Protein AF-A0A2E9MDQ7-F1 (afdb_monomer)

Nearest PDB structures (foldseek):
  5fn4-assembly1_B  TM=2.969E-01  e=6.329E+00  Homo sapiens
  4gou-assembly1_A  TM=1.735E-01  e=4.145E+00  Entamoeba histolytica

pLDDT: mean 78.32, std 19.94, range [36.44, 96.31]

Secondary structure (DSSP, 8-state):
--HHHHHHHHHHHHHS---------SSHHHHHHHTT--HHHHHHHHHHHHHH-SS-SHHHHHHHHHHHHTT--HHHHHHHHHHHHHTT--HHHHHHHHHHHHHHHHHHHHHHHHTTTTS--TT--HHHHHHHHHHHHHHHHHTSTT-----------

Foldseek 3Di:
DDPVVVVVVVVVVVVVDDDDPDPQDPDLLSVLVSLPDDSVLSVVLLVLCVVLAVDDCVLVSVLLNVLSVLVQDSVVLSVLSVVCSVVSPYPVPSSVVSNVVSVLLSVLLVVLVVCVVVDPCPPPDSNNSSVVSSVVVVVVVVPPPPPDDDPPPPDDD

Solvent-accessible surface area (backbone atoms only — not comparable to full-atom values): 9330 Å² total; per-residue (Å²): 136,62,70,66,57,57,53,49,55,55,48,58,63,63,70,61,78,80,74,83,81,67,77,70,44,100,44,78,49,42,45,41,35,78,66,69,37,56,59,73,59,38,46,54,48,52,54,52,43,58,77,75,35,98,62,75,62,62,67,56,48,51,44,52,49,58,19,38,80,53,53,17,59,46,69,62,53,52,52,52,52,47,52,37,56,78,65,67,50,55,64,91,59,40,54,62,49,50,42,56,47,28,54,48,39,10,56,20,28,54,52,44,58,76,40,63,83,78,54,92,52,87,92,59,57,67,69,59,52,21,52,50,48,35,52,54,54,51,51,54,63,71,66,41,95,77,75,82,73,80,82,79,79,81,77,87,129

Sequence (157 aa):
MNEILRRRVLATVAAAGLMAIPALGDGPVDVLVDLGVDEGRAEQLLERWQDHHETSEDELVDILATAIENQAPPGLLIDKAAEGLAKSIPSSRLLPALRKWGEQIAVAAKLAEELEGEFDTEGMPMQSVVLRLHLLRRSRVDDAPGSSSPSRHRMRR

Mean predicted aligned error: 12.65 Å

Radius of gyration: 19.46 Å; Cα contacts (8 Å, |Δi|>4): 116; chains: 1; bounding box: 45×38×63 Å

Structure (mmCIF, N/CA/C/O backbone):
data_AF-A0A2E9MDQ7-F1
#
_entry.id   AF-A0A2E9MDQ7-F1
#
loop_
_atom_site.group_PDB
_atom_site.id
_atom_site.type_symbol
_atom_site.label_atom_id
_atom_site.label_alt_id
_atom_site.label_comp_id
_atom_site.label_asym_id
_atom_site.label_entity_id
_atom_site.label_seq_id
_atom_site.pdbx_PDB_ins_code
_atom_site.Cartn_x
_atom_site.Cartn_y
_atom_site.Cartn_z
_atom_site.occupancy
_atom_site.B_iso_or_equiv
_atom_site.auth_seq_id
_atom_site.auth_comp_id
_atom_site.auth_asym_id
_atom_site.auth_atom_id
_atom_site.pdbx_PDB_model_num
ATOM 1 N N . MET A 1 1 ? 18.213 24.046 7.141 1.00 47.28 1 MET A N 1
ATOM 2 C CA . MET A 1 1 ? 16.996 23.443 7.728 1.00 47.28 1 MET A CA 1
ATOM 3 C C . MET A 1 1 ? 17.466 22.372 8.698 1.00 47.28 1 MET A C 1
ATOM 5 O O . MET A 1 1 ? 18.113 21.428 8.273 1.00 47.28 1 MET A O 1
ATOM 9 N N . ASN A 1 2 ? 17.347 22.665 9.994 1.00 47.19 2 ASN A N 1
ATOM 10 C CA . ASN A 1 2 ? 18.279 22.231 11.040 1.00 47.19 2 ASN A CA 1
ATOM 11 C C . ASN A 1 2 ? 18.137 20.762 11.467 1.00 47.19 2 ASN A C 1
ATOM 13 O O . ASN A 1 2 ? 17.050 20.298 11.795 1.00 47.19 2 ASN A O 1
ATOM 17 N N . GLU A 1 3 ? 19.286 20.100 11.604 1.00 46.66 3 GLU A N 1
ATOM 18 C CA . GLU A 1 3 ? 19.532 18.764 12.178 1.00 46.66 3 GLU A CA 1
ATOM 19 C C . GLU A 1 3 ? 18.896 18.555 13.572 1.00 46.66 3 GLU A C 1
ATOM 21 O O . GLU A 1 3 ? 18.566 17.441 13.976 1.00 46.66 3 GLU A O 1
ATOM 26 N N . ILE A 1 4 ? 18.618 19.660 14.269 1.00 52.69 4 ILE A N 1
ATOM 27 C CA . ILE A 1 4 ? 17.903 19.714 15.549 1.00 52.69 4 ILE A CA 1
ATOM 28 C C . ILE A 1 4 ? 16.440 19.253 15.413 1.00 52.69 4 ILE A C 1
ATOM 30 O O . ILE A 1 4 ? 15.932 18.595 16.321 1.00 52.69 4 ILE A O 1
ATOM 34 N N . LEU A 1 5 ? 15.763 19.538 14.290 1.00 51.25 5 LEU A N 1
ATOM 35 C CA . LEU A 1 5 ? 14.407 19.025 14.049 1.00 51.25 5 LEU A CA 1
ATOM 36 C C . LEU A 1 5 ? 14.419 17.518 13.761 1.00 51.25 5 LEU A C 1
ATOM 38 O O . LEU A 1 5 ? 13.569 16.811 14.291 1.00 51.25 5 LEU A O 1
ATOM 42 N N . ARG A 1 6 ? 15.414 17.008 13.017 1.00 53.88 6 ARG A N 1
ATOM 43 C CA . ARG A 1 6 ? 15.575 15.559 12.783 1.00 53.88 6 ARG A CA 1
ATOM 44 C C . ARG A 1 6 ? 15.815 14.796 14.085 1.00 53.88 6 ARG A C 1
ATOM 46 O O . ARG A 1 6 ? 15.150 13.796 14.332 1.00 53.88 6 ARG A O 1
ATOM 53 N N . ARG A 1 7 ? 16.700 15.298 14.955 1.00 50.78 7 ARG A N 1
ATOM 54 C CA . ARG A 1 7 ? 16.947 14.681 16.271 1.00 50.78 7 ARG A CA 1
ATOM 55 C C . ARG A 1 7 ? 15.732 14.728 17.192 1.00 50.78 7 ARG A C 1
ATOM 57 O O . ARG A 1 7 ? 15.541 13.797 17.962 1.00 50.78 7 ARG A O 1
ATOM 64 N N . ARG A 1 8 ? 14.907 15.777 17.117 1.00 48.09 8 ARG A N 1
ATOM 65 C CA . ARG A 1 8 ? 13.678 15.858 17.918 1.00 48.09 8 ARG A CA 1
ATOM 66 C C . ARG A 1 8 ? 12.613 14.875 17.447 1.00 48.09 8 ARG A C 1
ATOM 68 O O . ARG A 1 8 ? 12.052 14.202 18.296 1.00 48.09 8 ARG A O 1
ATOM 75 N N . VAL A 1 9 ? 12.403 14.728 16.137 1.00 51.50 9 VAL A N 1
ATOM 76 C CA . VAL A 1 9 ? 11.466 13.724 15.601 1.00 51.50 9 VAL A CA 1
ATOM 77 C C . VAL A 1 9 ? 11.919 12.306 15.970 1.00 51.50 9 VAL A C 1
ATOM 79 O O . VAL A 1 9 ? 11.122 11.537 16.495 1.00 51.50 9 VAL A O 1
ATOM 82 N N . LEU A 1 10 ? 13.212 11.996 15.825 1.00 49.34 10 LEU A N 1
ATOM 83 C CA . LEU A 1 10 ? 13.767 10.693 16.222 1.00 49.34 10 LEU A CA 1
ATOM 84 C C . LEU A 1 10 ? 13.667 10.430 17.735 1.00 49.34 10 LEU A C 1
ATOM 86 O O . LEU A 1 10 ? 13.376 9.312 18.150 1.00 49.34 10 LEU A O 1
ATOM 90 N N . ALA A 1 11 ? 13.861 11.450 18.575 1.00 46.59 11 ALA A N 1
ATOM 91 C CA . ALA A 1 11 ? 13.753 11.297 20.025 1.00 46.59 11 ALA A CA 1
ATOM 92 C C . ALA A 1 11 ? 12.301 11.134 20.505 1.00 46.59 11 ALA A C 1
ATOM 94 O O . ALA A 1 11 ? 12.062 10.419 21.476 1.00 46.59 11 ALA A O 1
ATOM 95 N N . THR A 1 12 ? 11.326 11.762 19.839 1.00 46.62 12 THR A N 1
ATOM 96 C CA . THR A 1 12 ? 9.904 11.588 20.178 1.00 46.62 12 THR A CA 1
ATOM 97 C C . THR A 1 12 ? 9.406 10.188 19.812 1.00 46.62 12 THR A C 1
ATOM 99 O O . THR A 1 12 ? 8.621 9.625 20.568 1.00 46.62 12 THR A O 1
ATOM 102 N N . VAL A 1 13 ? 9.928 9.589 18.735 1.00 50.88 13 VAL A N 1
ATOM 103 C CA . VAL A 1 13 ? 9.655 8.184 18.377 1.00 50.88 13 VAL A CA 1
ATOM 104 C C . VAL A 1 13 ? 10.303 7.217 19.380 1.00 50.88 13 VAL A C 1
ATOM 106 O O . VAL A 1 13 ? 9.669 6.258 19.805 1.00 50.88 13 VAL A O 1
ATOM 109 N N . ALA A 1 14 ? 11.521 7.503 19.853 1.00 48.75 14 ALA A N 1
ATOM 110 C CA . ALA A 1 14 ? 12.214 6.651 20.825 1.00 48.75 14 ALA A CA 1
ATOM 111 C C . ALA A 1 14 ? 11.635 6.714 22.257 1.00 48.75 14 ALA A C 1
ATOM 113 O O . ALA A 1 14 ? 11.768 5.758 23.018 1.00 48.75 14 ALA A O 1
ATOM 114 N N . ALA A 1 15 ? 11.005 7.828 22.648 1.00 43.34 15 ALA A N 1
ATOM 115 C CA . ALA A 1 15 ? 10.453 8.007 23.995 1.00 43.34 15 ALA A CA 1
ATOM 116 C C . ALA A 1 15 ? 9.063 7.367 24.194 1.00 43.34 15 ALA A C 1
ATOM 118 O O . ALA A 1 15 ? 8.634 7.200 25.334 1.00 43.34 15 ALA A O 1
ATOM 119 N N . ALA A 1 16 ? 8.378 6.969 23.117 1.00 51.50 16 ALA A N 1
ATOM 120 C CA . ALA A 1 16 ? 7.075 6.296 23.152 1.00 51.50 16 ALA A CA 1
ATOM 121 C C . ALA A 1 16 ? 7.193 4.762 23.306 1.00 51.50 16 ALA A C 1
ATOM 123 O O . ALA A 1 16 ? 6.432 4.019 22.699 1.00 51.50 16 ALA A O 1
ATOM 124 N N . GLY A 1 17 ? 8.175 4.297 24.089 1.00 41.38 17 GLY A N 1
ATOM 125 C CA . GLY A 1 17 ? 8.643 2.909 24.169 1.00 41.38 17 GLY A CA 1
ATOM 126 C C . GLY A 1 17 ? 7.592 1.804 23.999 1.00 41.38 17 GLY A C 1
ATOM 127 O O . GLY A 1 17 ? 6.875 1.496 24.945 1.00 41.38 17 GLY A O 1
ATOM 128 N N . LEU A 1 18 ? 7.593 1.191 22.808 1.00 40.12 18 LEU A N 1
ATOM 129 C CA . LEU A 1 18 ? 7.113 -0.147 22.405 1.00 40.12 18 LEU A CA 1
ATOM 130 C C . LEU A 1 18 ? 7.185 -0.143 20.860 1.00 40.12 18 LEU A C 1
ATOM 132 O O . LEU A 1 18 ? 6.380 0.523 20.234 1.00 40.12 18 LEU A O 1
ATOM 136 N N . MET A 1 19 ? 8.115 -0.745 20.126 1.00 36.44 19 MET A N 1
ATOM 137 C CA . MET A 1 19 ? 9.061 -1.830 20.342 1.00 36.44 19 MET A CA 1
ATOM 138 C C . MET A 1 19 ? 10.409 -1.471 19.691 1.00 36.44 19 MET A C 1
ATOM 140 O O . MET A 1 19 ? 10.526 -0.476 18.981 1.00 36.44 19 MET A O 1
ATOM 144 N N . ALA A 1 20 ? 11.433 -2.283 19.954 1.00 38.38 20 ALA A N 1
ATOM 145 C CA . ALA A 1 20 ? 12.708 -2.257 19.247 1.00 38.38 20 ALA A CA 1
ATOM 146 C C . ALA A 1 20 ? 12.500 -2.085 17.734 1.00 38.38 20 ALA A C 1
ATOM 148 O O . ALA A 1 20 ? 11.741 -2.848 17.152 1.00 38.38 20 ALA A O 1
ATOM 149 N N . ILE A 1 21 ? 13.179 -1.112 17.119 1.00 43.03 21 ILE A N 1
ATOM 150 C CA . ILE A 1 21 ? 13.360 -1.078 15.665 1.00 43.03 21 ILE A CA 1
ATOM 151 C C . ILE A 1 21 ? 14.195 -2.328 15.357 1.00 43.03 21 ILE A C 1
ATOM 153 O O . ILE A 1 21 ? 15.369 -2.348 15.753 1.00 43.03 21 ILE A O 1
ATOM 157 N N . PRO A 1 22 ? 13.630 -3.398 14.764 1.00 41.75 22 PRO A N 1
ATOM 158 C CA . PRO A 1 22 ? 14.455 -4.478 14.257 1.00 41.75 22 PRO A CA 1
ATOM 159 C C . PRO A 1 22 ? 15.344 -3.847 13.189 1.00 41.75 22 PRO A C 1
ATOM 161 O O . PRO A 1 22 ? 14.941 -2.889 12.528 1.00 41.75 22 PRO A O 1
ATOM 164 N N . ALA A 1 23 ? 16.580 -4.319 13.056 1.00 46.09 23 ALA A N 1
ATOM 165 C CA . ALA A 1 23 ? 17.336 -4.018 11.854 1.00 46.09 23 ALA A CA 1
ATOM 166 C C . ALA A 1 23 ? 16.429 -4.391 10.675 1.00 46.09 23 ALA A C 1
ATOM 168 O O . ALA A 1 23 ? 16.110 -5.569 10.549 1.00 46.09 23 ALA A O 1
ATOM 169 N N . LEU A 1 24 ? 15.950 -3.389 9.924 1.00 50.25 24 LEU A N 1
ATOM 170 C CA . LEU A 1 24 ? 15.219 -3.591 8.675 1.00 50.25 24 LEU A CA 1
ATOM 171 C C . LEU A 1 24 ? 16.007 -4.652 7.911 1.00 50.25 24 LEU A C 1
ATOM 173 O O . LEU A 1 24 ? 17.215 -4.455 7.728 1.00 50.25 24 LEU A O 1
ATOM 177 N N . GLY A 1 25 ? 15.386 -5.797 7.619 1.00 48.09 25 GLY A N 1
ATOM 178 C CA . GLY A 1 25 ? 16.116 -6.929 7.055 1.00 48.09 25 GLY A CA 1
ATOM 179 C C . GLY A 1 25 ? 16.875 -6.560 5.778 1.00 48.09 25 GLY A C 1
ATOM 180 O O . GLY A 1 25 ? 16.606 -5.544 5.135 1.00 48.09 25 GLY A O 1
ATOM 181 N N . ASP A 1 26 ? 17.875 -7.373 5.442 1.00 69.25 26 ASP A N 1
ATOM 182 C CA . ASP A 1 26 ? 18.868 -7.079 4.402 1.00 69.25 26 ASP A CA 1
ATOM 183 C C . ASP A 1 26 ? 18.267 -6.986 2.974 1.00 69.25 26 ASP A C 1
ATOM 185 O O . ASP A 1 26 ? 19.006 -6.692 2.028 1.00 69.25 26 ASP A O 1
ATOM 189 N N . GLY A 1 27 ? 16.949 -7.184 2.788 1.00 83.00 27 GLY A N 1
ATOM 190 C CA . GLY A 1 27 ? 16.272 -7.068 1.494 1.00 83.00 27 GLY A CA 1
ATOM 191 C C . GLY A 1 27 ? 14.861 -6.433 1.489 1.00 83.00 27 GLY A C 1
ATOM 192 O O . GLY A 1 27 ? 14.175 -6.375 2.508 1.00 83.00 27 GLY A O 1
ATOM 193 N N . PRO A 1 28 ? 14.379 -6.001 0.304 1.00 88.81 28 PRO A N 1
ATOM 194 C CA . PRO A 1 28 ? 13.035 -5.450 0.066 1.00 88.81 28 PRO A CA 1
ATOM 195 C C . PRO A 1 28 ? 11.851 -6.271 0.601 1.00 88.81 28 PRO A C 1
ATOM 197 O O . PRO A 1 28 ? 10.857 -5.695 1.049 1.00 88.81 28 PRO A O 1
ATOM 200 N N . VAL A 1 29 ? 11.946 -7.605 0.566 1.00 91.50 29 VAL A N 1
ATOM 201 C CA . VAL A 1 29 ? 10.926 -8.511 1.126 1.00 91.50 29 VAL A CA 1
ATOM 202 C C . VAL A 1 29 ? 10.856 -8.355 2.643 1.00 91.50 29 VAL A C 1
ATOM 204 O O . VAL A 1 29 ? 9.769 -8.143 3.179 1.00 91.50 29 VAL A O 1
ATOM 207 N N . ASP A 1 30 ? 12.007 -8.389 3.319 1.00 90.19 30 ASP A N 1
ATOM 208 C CA . ASP A 1 30 ? 12.087 -8.319 4.779 1.00 90.19 30 ASP A CA 1
ATOM 209 C C . ASP A 1 30 ? 11.487 -7.016 5.309 1.00 90.19 30 ASP A C 1
ATOM 211 O O . ASP A 1 30 ? 10.732 -7.031 6.276 1.00 90.19 30 ASP A O 1
ATOM 215 N N . VAL A 1 31 ? 11.736 -5.895 4.620 1.00 90.38 31 VAL A N 1
ATOM 216 C CA . VAL A 1 31 ? 11.138 -4.594 4.964 1.00 90.38 31 VAL A CA 1
ATOM 217 C C . VAL A 1 31 ? 9.610 -4.672 4.978 1.00 90.38 31 VAL A C 1
ATOM 219 O O . VAL A 1 31 ? 8.970 -4.163 5.896 1.00 90.38 31 VAL A O 1
ATOM 222 N N . LEU A 1 32 ? 8.996 -5.309 3.978 1.00 90.38 32 LEU A N 1
ATOM 223 C CA . LEU A 1 32 ? 7.539 -5.452 3.926 1.00 90.38 32 LEU A CA 1
ATOM 224 C C . LEU A 1 32 ? 7.025 -6.420 5.003 1.00 90.38 32 LEU A C 1
ATOM 226 O O . LEU A 1 32 ? 5.973 -6.162 5.595 1.00 90.38 32 LEU A O 1
ATOM 230 N N . VAL A 1 33 ? 7.764 -7.495 5.284 1.00 92.44 33 VAL A N 1
ATOM 231 C CA . VAL A 1 33 ? 7.425 -8.474 6.329 1.00 92.44 33 VAL A CA 1
ATOM 232 C C . VAL A 1 33 ? 7.473 -7.847 7.723 1.00 92.44 33 VAL A C 1
ATOM 234 O O . VAL A 1 33 ? 6.515 -7.992 8.487 1.00 92.44 33 VAL A O 1
ATOM 237 N N . ASP A 1 34 ? 8.513 -7.069 8.027 1.00 91.56 34 ASP A N 1
ATOM 238 C CA . ASP A 1 34 ? 8.654 -6.320 9.284 1.00 91.56 34 ASP A CA 1
ATOM 239 C C . ASP A 1 34 ? 7.499 -5.325 9.496 1.00 91.56 34 ASP A C 1
ATOM 241 O O . ASP A 1 34 ? 7.101 -5.031 10.626 1.00 91.56 34 ASP A O 1
ATOM 245 N N . LEU A 1 35 ? 6.909 -4.844 8.401 1.00 88.62 35 LEU A N 1
ATOM 246 C CA . LEU A 1 35 ? 5.749 -3.953 8.386 1.00 88.62 35 LEU A CA 1
ATOM 247 C C . LEU A 1 35 ? 4.398 -4.695 8.414 1.00 88.62 35 LEU A C 1
ATOM 249 O O . LEU A 1 35 ? 3.338 -4.076 8.274 1.00 88.62 35 LEU A O 1
ATOM 253 N N . GLY A 1 36 ? 4.410 -6.013 8.619 1.00 89.19 36 GLY A N 1
ATOM 254 C CA . GLY A 1 36 ? 3.211 -6.835 8.778 1.00 89.19 36 GLY A CA 1
ATOM 255 C C . GLY A 1 36 ? 2.567 -7.283 7.465 1.00 89.19 36 GLY A C 1
ATOM 256 O O . GLY A 1 36 ? 1.381 -7.632 7.454 1.00 89.19 36 GLY A O 1
ATOM 257 N N . VAL A 1 37 ? 3.308 -7.264 6.355 1.00 91.44 37 VAL A N 1
ATOM 258 C CA . VAL A 1 37 ? 2.900 -7.929 5.110 1.00 91.44 37 VAL A CA 1
ATOM 259 C C . VAL A 1 37 ? 3.240 -9.419 5.199 1.00 91.44 37 VAL A C 1
ATOM 261 O O . VAL A 1 37 ? 4.272 -9.805 5.728 1.00 91.44 37 VAL A O 1
ATOM 264 N N . ASP A 1 38 ? 2.365 -10.274 4.670 1.00 93.56 38 ASP A N 1
ATOM 265 C CA . ASP A 1 38 ? 2.666 -11.700 4.508 1.00 93.56 38 ASP A CA 1
ATOM 266 C C . ASP A 1 38 ? 3.846 -11.904 3.541 1.00 93.56 38 ASP A C 1
ATOM 268 O O . ASP A 1 38 ? 3.843 -11.338 2.448 1.00 93.56 38 ASP A O 1
ATOM 272 N N . GLU A 1 39 ? 4.824 -12.724 3.929 1.00 93.00 39 GLU A N 1
ATOM 273 C CA . GLU A 1 39 ? 6.064 -12.963 3.173 1.00 93.00 39 GLU A CA 1
ATOM 274 C C . GLU A 1 39 ? 5.787 -13.408 1.732 1.00 93.00 39 GLU A C 1
ATOM 276 O O . GLU A 1 39 ? 6.240 -12.760 0.791 1.00 93.00 39 GLU A O 1
ATOM 281 N N . GLY A 1 40 ? 4.933 -14.417 1.535 1.00 93.12 40 GLY A N 1
ATOM 282 C CA . GLY A 1 40 ? 4.601 -14.908 0.195 1.00 93.12 40 GLY A CA 1
ATOM 283 C C . GLY A 1 40 ? 3.886 -13.861 -0.667 1.00 93.12 40 GLY A C 1
ATOM 284 O O . GLY A 1 40 ? 4.055 -13.820 -1.890 1.00 93.12 40 GLY A O 1
ATOM 285 N N . ARG A 1 41 ? 3.100 -12.969 -0.051 1.00 94.12 41 ARG A N 1
ATOM 286 C CA . ARG A 1 41 ? 2.501 -11.823 -0.754 1.00 94.12 41 ARG A CA 1
ATOM 287 C C . ARG A 1 41 ? 3.523 -10.739 -1.095 1.00 94.12 41 ARG A C 1
ATOM 289 O O . ARG A 1 41 ? 3.376 -10.120 -2.150 1.00 94.12 41 ARG A O 1
ATOM 296 N N . ALA A 1 42 ? 4.498 -10.489 -0.224 1.00 93.81 42 ALA A N 1
ATOM 297 C CA . ALA A 1 42 ? 5.579 -9.539 -0.468 1.00 93.81 42 ALA A CA 1
ATOM 298 C C . ALA A 1 42 ? 6.472 -10.023 -1.618 1.00 93.81 42 ALA A C 1
ATOM 300 O O . ALA A 1 42 ? 6.634 -9.295 -2.597 1.00 93.81 42 ALA A O 1
ATOM 301 N N . GLU A 1 43 ? 6.941 -11.273 -1.562 1.00 94.25 43 GLU A N 1
ATOM 302 C CA . GLU A 1 43 ? 7.728 -11.910 -2.626 1.00 94.25 43 GLU A CA 1
ATOM 303 C C . GLU A 1 43 ? 7.011 -11.832 -3.976 1.00 94.25 43 GLU A C 1
ATOM 305 O O . GLU A 1 43 ? 7.555 -11.306 -4.945 1.00 94.25 43 GLU A O 1
ATOM 310 N N . GLN A 1 44 ? 5.747 -12.267 -4.032 1.00 94.62 44 GLN A N 1
ATOM 311 C CA . GLN A 1 44 ? 4.977 -12.258 -5.276 1.00 94.62 44 GLN A CA 1
ATOM 312 C C . GLN A 1 44 ? 4.765 -10.843 -5.834 1.00 94.62 44 GLN A C 1
ATOM 314 O O . GLN A 1 44 ? 4.670 -10.663 -7.052 1.00 94.62 44 GLN A O 1
ATOM 319 N N . LEU A 1 45 ? 4.619 -9.836 -4.969 1.00 95.31 45 LEU A N 1
ATOM 320 C CA . LEU A 1 45 ? 4.470 -8.457 -5.421 1.00 95.31 45 LEU A CA 1
ATOM 321 C C . LEU A 1 45 ? 5.762 -7.953 -6.072 1.00 95.31 45 LEU A C 1
ATOM 323 O O . LEU A 1 45 ? 5.695 -7.344 -7.142 1.00 95.31 45 LEU A O 1
ATOM 327 N N . LEU A 1 46 ? 6.902 -8.203 -5.428 1.00 94.06 46 LEU A N 1
ATOM 328 C CA . LEU A 1 46 ? 8.213 -7.737 -5.873 1.00 94.06 46 LEU A CA 1
ATOM 329 C C . LEU A 1 46 ? 8.691 -8.486 -7.124 1.00 94.06 46 LEU A C 1
ATOM 331 O O . LEU A 1 46 ? 9.106 -7.847 -8.088 1.00 94.06 46 LEU A O 1
ATOM 335 N N . GLU A 1 47 ? 8.489 -9.805 -7.192 1.00 93.69 47 GLU A N 1
ATOM 336 C CA . GLU A 1 47 ? 8.738 -10.604 -8.402 1.00 93.69 47 GLU A CA 1
ATOM 337 C C . GLU A 1 47 ? 7.958 -10.038 -9.602 1.00 93.69 47 GLU A C 1
ATOM 339 O O . GLU A 1 47 ? 8.528 -9.709 -10.644 1.00 93.69 47 GLU A O 1
ATOM 344 N N . ARG A 1 48 ? 6.648 -9.805 -9.436 1.00 93.00 48 ARG A N 1
ATOM 345 C CA . ARG A 1 48 ? 5.817 -9.234 -10.510 1.00 93.00 48 ARG A CA 1
ATOM 346 C C . ARG A 1 48 ? 6.214 -7.815 -10.887 1.00 93.00 48 ARG A C 1
ATOM 348 O O . ARG A 1 48 ? 6.008 -7.421 -12.036 1.00 93.00 48 ARG A O 1
ATOM 355 N N . TRP A 1 49 ? 6.708 -7.030 -9.933 1.00 93.94 49 TRP A N 1
ATOM 356 C CA . TRP A 1 49 ? 7.213 -5.694 -10.213 1.00 93.94 49 TRP A CA 1
ATOM 357 C C . TRP A 1 49 ? 8.420 -5.766 -11.149 1.00 93.94 49 TRP A C 1
ATOM 359 O O . TRP A 1 49 ? 8.401 -5.116 -12.194 1.00 93.94 49 TRP A O 1
ATOM 369 N N . GLN A 1 50 ? 9.404 -6.607 -10.825 1.00 91.56 50 GLN A N 1
ATOM 370 C CA . GLN A 1 50 ? 10.600 -6.812 -11.648 1.00 91.56 50 GLN A CA 1
ATOM 371 C C . GLN A 1 50 ? 10.262 -7.351 -13.047 1.00 91.56 50 GLN A C 1
ATOM 373 O O . GLN A 1 50 ? 10.855 -6.917 -14.033 1.00 91.56 50 GLN A O 1
ATOM 378 N N . ASP A 1 51 ? 9.263 -8.232 -13.156 1.00 89.69 51 ASP A N 1
ATOM 379 C CA . ASP A 1 51 ? 8.811 -8.767 -14.447 1.00 89.69 51 ASP A CA 1
ATOM 380 C C . ASP A 1 51 ? 8.226 -7.697 -15.382 1.00 89.69 51 ASP A C 1
ATOM 382 O O . ASP A 1 51 ? 8.287 -7.825 -16.607 1.00 89.69 51 ASP A O 1
ATOM 386 N N . HIS A 1 52 ? 7.588 -6.668 -14.820 1.00 86.81 52 HIS A N 1
ATOM 387 C CA . HIS A 1 52 ? 6.839 -5.680 -15.599 1.00 86.81 52 HIS A CA 1
ATOM 388 C C . HIS A 1 52 ? 7.615 -4.375 -15.796 1.00 86.81 52 HIS A C 1
ATOM 390 O O . HIS A 1 52 ? 7.342 -3.640 -16.754 1.00 86.81 52 HIS A O 1
ATOM 396 N N . HIS A 1 53 ? 8.551 -4.063 -14.894 1.00 85.50 53 HIS A N 1
ATOM 397 C CA . HIS A 1 53 ? 9.139 -2.735 -14.769 1.00 85.50 53 HIS A CA 1
ATOM 398 C C . HIS A 1 53 ? 10.662 -2.827 -14.639 1.00 85.50 53 HIS A C 1
ATOM 400 O O . HIS A 1 53 ? 11.191 -3.510 -13.775 1.00 85.50 53 HIS A O 1
ATOM 406 N N . GLU A 1 54 ? 11.382 -2.050 -15.451 1.00 78.12 54 GLU A N 1
ATOM 407 C CA . GLU A 1 54 ? 12.858 -1.993 -15.430 1.00 78.12 54 GLU A CA 1
ATOM 408 C C . GLU A 1 54 ? 13.427 -1.199 -14.234 1.00 78.12 54 GLU A C 1
ATOM 410 O O . GLU A 1 54 ? 14.640 -1.082 -14.065 1.00 78.12 54 GLU A O 1
ATOM 415 N N . THR A 1 55 ? 12.561 -0.581 -13.431 1.00 79.81 55 THR A N 1
ATOM 416 C CA . THR A 1 55 ? 12.941 0.267 -12.295 1.00 79.81 55 THR A CA 1
ATOM 417 C C . THR A 1 55 ? 13.122 -0.552 -11.025 1.00 79.81 55 THR A C 1
ATOM 419 O O . THR A 1 55 ? 12.315 -1.445 -10.772 1.00 79.81 55 THR A O 1
ATOM 422 N N . SER A 1 56 ? 14.098 -0.167 -10.190 1.00 83.44 56 SER A N 1
ATOM 423 C CA . SER A 1 56 ? 14.295 -0.761 -8.859 1.00 83.44 56 SER A CA 1
ATOM 424 C C . SER A 1 56 ? 12.990 -0.814 -8.061 1.00 83.44 56 SER A C 1
ATOM 426 O O . SER A 1 56 ? 12.138 0.075 -8.165 1.00 83.44 56 SER A O 1
ATOM 428 N N . GLU A 1 57 ? 12.846 -1.862 -7.261 1.00 88.19 57 GLU A N 1
ATOM 429 C CA . GLU A 1 57 ? 11.730 -2.048 -6.338 1.00 88.19 57 GLU A CA 1
ATOM 430 C C . GLU A 1 57 ? 11.810 -1.149 -5.100 1.00 88.19 57 GLU A C 1
ATOM 432 O O . GLU A 1 57 ? 10.793 -0.942 -4.443 1.00 88.19 57 GLU A O 1
ATOM 437 N N . ASP A 1 58 ? 12.967 -0.529 -4.843 1.00 89.31 58 ASP A N 1
ATOM 438 C CA . ASP A 1 58 ? 13.183 0.361 -3.694 1.00 89.31 58 ASP A CA 1
ATOM 439 C C . ASP A 1 58 ? 12.132 1.476 -3.623 1.00 89.31 58 ASP A C 1
ATOM 441 O O . ASP A 1 58 ? 11.549 1.724 -2.573 1.00 89.31 58 ASP A O 1
ATOM 445 N N . GLU A 1 59 ? 11.818 2.124 -4.753 1.00 90.56 59 GLU A N 1
ATOM 446 C CA . GLU A 1 59 ? 10.834 3.214 -4.759 1.00 90.56 59 GLU A CA 1
ATOM 447 C C . GLU A 1 59 ? 9.410 2.706 -4.475 1.00 90.56 59 GLU A C 1
ATOM 449 O O . GLU A 1 59 ? 8.608 3.408 -3.853 1.00 90.56 59 GLU A O 1
ATOM 454 N N . LEU A 1 60 ? 9.083 1.483 -4.909 1.00 93.88 60 LEU A N 1
ATOM 455 C CA . LEU A 1 60 ? 7.812 0.846 -4.567 1.00 93.88 60 LEU A CA 1
ATOM 456 C C . LEU A 1 60 ? 7.761 0.560 -3.063 1.00 93.88 60 LEU A C 1
ATOM 458 O O . LEU A 1 60 ? 6.784 0.936 -2.412 1.00 93.88 60 LEU A O 1
ATOM 462 N N . VAL A 1 61 ? 8.801 -0.076 -2.525 1.00 94.88 61 VAL A N 1
ATOM 463 C CA . VAL A 1 61 ? 8.904 -0.443 -1.107 1.00 94.88 61 VAL A CA 1
ATOM 464 C C . VAL A 1 61 ? 8.835 0.799 -0.232 1.00 94.88 61 VAL A C 1
ATOM 466 O O . VAL A 1 61 ? 8.006 0.836 0.670 1.00 94.88 61 VAL A O 1
ATOM 469 N N . ASP A 1 62 ? 9.582 1.856 -0.553 1.00 93.69 62 ASP A N 1
ATOM 470 C CA . ASP A 1 62 ? 9.556 3.130 0.173 1.00 93.69 62 ASP A CA 1
ATOM 471 C C . ASP A 1 62 ? 8.145 3.733 0.233 1.00 93.69 62 ASP A C 1
ATOM 473 O O . ASP A 1 62 ? 7.712 4.241 1.272 1.00 93.69 62 ASP A O 1
ATOM 477 N N . ILE A 1 63 ? 7.400 3.689 -0.879 1.00 94.50 63 ILE A N 1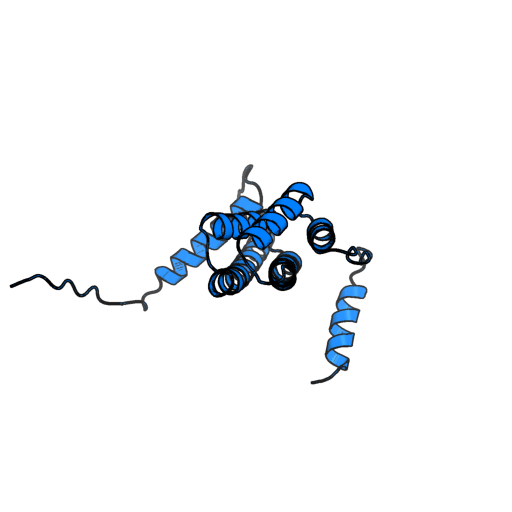
ATOM 478 C CA . ILE A 1 63 ? 6.023 4.200 -0.940 1.00 94.50 63 ILE A CA 1
ATOM 479 C C . ILE A 1 63 ? 5.088 3.372 -0.059 1.00 94.50 63 ILE A C 1
ATOM 481 O O . ILE A 1 63 ? 4.272 3.947 0.670 1.00 94.50 63 ILE A O 1
ATOM 485 N N . LEU A 1 64 ? 5.186 2.044 -0.135 1.00 95.00 64 LEU A N 1
ATOM 486 C CA . LEU A 1 64 ? 4.365 1.138 0.664 1.00 95.00 64 LEU A CA 1
ATOM 487 C C . LEU A 1 64 ? 4.697 1.285 2.151 1.00 95.00 64 LEU A C 1
ATOM 489 O O . LEU A 1 64 ? 3.785 1.485 2.951 1.00 95.00 64 LEU A O 1
ATOM 493 N N . ALA A 1 65 ? 5.983 1.288 2.497 1.00 93.81 65 ALA A N 1
ATOM 494 C CA . ALA A 1 65 ? 6.479 1.453 3.853 1.00 93.81 65 ALA A CA 1
ATOM 495 C C . ALA A 1 65 ? 6.007 2.767 4.469 1.00 93.81 65 ALA A C 1
ATOM 497 O O . ALA A 1 65 ? 5.346 2.757 5.505 1.00 93.81 65 ALA A O 1
ATOM 498 N N . THR A 1 66 ? 6.206 3.884 3.764 1.00 94.81 66 THR A N 1
ATOM 499 C CA . THR A 1 66 ? 5.734 5.199 4.217 1.00 94.81 66 THR A CA 1
ATOM 500 C C . THR A 1 66 ? 4.226 5.192 4.487 1.00 94.81 66 THR A C 1
ATOM 502 O O . THR A 1 66 ? 3.759 5.804 5.447 1.00 94.81 66 THR A O 1
ATOM 505 N N . ALA A 1 67 ? 3.423 4.537 3.644 1.00 93.06 67 ALA A N 1
ATOM 506 C CA . ALA A 1 67 ? 1.979 4.478 3.853 1.00 93.06 67 ALA A CA 1
ATOM 507 C C . ALA A 1 67 ? 1.611 3.617 5.077 1.00 93.06 67 ALA A C 1
ATOM 509 O O . ALA A 1 67 ? 0.769 4.044 5.872 1.00 93.06 67 ALA A O 1
ATOM 510 N N . ILE A 1 68 ? 2.255 2.458 5.255 1.00 93.38 68 ILE A N 1
ATOM 511 C CA . ILE A 1 68 ? 2.029 1.554 6.396 1.00 93.38 68 ILE A CA 1
ATOM 512 C C . ILE A 1 68 ? 2.432 2.219 7.714 1.00 93.38 68 ILE A C 1
ATOM 514 O O . ILE A 1 68 ? 1.653 2.211 8.664 1.00 93.38 68 ILE A O 1
ATOM 518 N N . GLU A 1 69 ? 3.590 2.877 7.757 1.00 92.12 69 GLU A N 1
ATOM 519 C CA . GLU A 1 69 ? 4.037 3.673 8.909 1.00 92.12 69 GLU A CA 1
ATOM 520 C C . GLU A 1 69 ? 3.043 4.793 9.256 1.00 92.12 69 GLU A C 1
ATOM 522 O O . GLU A 1 69 ? 2.886 5.175 10.415 1.00 92.12 69 GLU A O 1
ATOM 527 N N . ASN A 1 70 ? 2.314 5.296 8.255 1.00 91.81 70 ASN A N 1
ATOM 528 C CA . ASN A 1 70 ? 1.218 6.246 8.432 1.00 91.81 70 ASN A CA 1
ATOM 529 C C . ASN A 1 70 ? -0.138 5.584 8.745 1.00 91.81 70 ASN A C 1
ATOM 531 O O . ASN A 1 70 ? -1.167 6.256 8.648 1.00 91.81 70 ASN A O 1
ATOM 535 N N . GLN A 1 71 ? -0.134 4.318 9.170 1.00 91.25 71 GLN A N 1
ATOM 536 C CA . GLN A 1 71 ? -1.289 3.503 9.566 1.00 91.25 71 GLN A CA 1
ATOM 537 C C . GLN A 1 71 ? -2.200 3.061 8.410 1.00 91.25 71 GLN A C 1
ATOM 539 O O . GLN A 1 71 ? -3.327 2.620 8.636 1.00 91.25 71 GLN A O 1
ATOM 544 N N . ALA A 1 72 ? -1.758 3.141 7.151 1.00 91.56 72 ALA A N 1
ATOM 545 C CA . ALA A 1 72 ? -2.514 2.515 6.069 1.00 91.56 72 ALA A CA 1
ATOM 546 C C . ALA A 1 72 ? -2.463 0.977 6.210 1.00 91.56 72 ALA A C 1
ATOM 548 O O . ALA A 1 72 ? -1.377 0.423 6.382 1.00 91.56 72 ALA A O 1
ATOM 549 N N . PRO A 1 73 ? -3.596 0.254 6.090 1.00 92.44 73 PRO A N 1
ATOM 550 C CA . PRO A 1 73 ? -3.585 -1.195 6.236 1.00 92.44 73 PRO A CA 1
ATOM 551 C C . PRO A 1 73 ? -2.734 -1.868 5.144 1.00 92.44 73 PRO A C 1
ATOM 553 O O . PRO A 1 73 ? -3.043 -1.687 3.959 1.00 92.44 73 PRO A O 1
ATOM 556 N N . PRO A 1 74 ? -1.726 -2.690 5.504 1.00 92.31 74 PRO A N 1
ATOM 557 C CA . PRO A 1 74 ? -0.798 -3.275 4.535 1.00 92.31 74 PRO A CA 1
ATOM 558 C C . PRO A 1 74 ? -1.505 -4.069 3.433 1.00 92.31 74 PRO A C 1
ATOM 560 O O . PRO A 1 74 ? -1.232 -3.877 2.252 1.00 92.31 74 PRO A O 1
ATOM 563 N N . GLY A 1 75 ? -2.501 -4.885 3.799 1.00 91.25 75 GLY A N 1
ATOM 564 C CA . GLY A 1 75 ? -3.262 -5.694 2.840 1.00 91.25 75 GLY A CA 1
ATOM 565 C C . GLY A 1 75 ? -3.891 -4.872 1.711 1.00 91.25 75 GLY A C 1
ATOM 566 O O . GLY A 1 75 ? -3.789 -5.254 0.549 1.00 91.25 75 GLY A O 1
ATOM 567 N N . LEU A 1 76 ? -4.449 -3.699 2.032 1.00 93.50 76 LEU A N 1
ATOM 568 C CA . LEU A 1 76 ? -5.067 -2.804 1.053 1.00 93.50 76 LEU A CA 1
ATOM 569 C C . LEU A 1 76 ? -4.032 -2.203 0.088 1.00 93.50 76 LEU A C 1
ATOM 571 O O . LEU A 1 76 ? -4.298 -2.086 -1.109 1.00 93.50 76 LEU A O 1
ATOM 575 N N . LEU A 1 77 ? -2.850 -1.839 0.589 1.00 94.44 77 LEU A N 1
ATOM 576 C CA . LEU A 1 77 ? -1.749 -1.325 -0.232 1.00 94.44 77 LEU A CA 1
ATOM 577 C C . LEU A 1 77 ? -1.212 -2.382 -1.193 1.00 94.44 77 LEU A C 1
ATOM 579 O O . LEU A 1 77 ? -1.068 -2.098 -2.384 1.00 94.44 77 LEU A O 1
ATOM 583 N N . ILE A 1 78 ? -0.990 -3.601 -0.699 1.00 95.25 78 ILE A N 1
ATOM 584 C CA . ILE A 1 78 ? -0.518 -4.724 -1.515 1.00 95.25 78 ILE A CA 1
ATOM 585 C C . ILE A 1 78 ? -1.552 -5.084 -2.583 1.00 95.25 78 ILE A C 1
ATOM 587 O O . ILE A 1 78 ? -1.192 -5.224 -3.750 1.00 95.25 78 ILE A O 1
ATOM 591 N N . ASP A 1 79 ? -2.839 -5.160 -2.225 1.00 94.50 79 ASP A N 1
ATOM 592 C CA . ASP A 1 79 ? -3.921 -5.402 -3.188 1.00 94.50 79 ASP A CA 1
ATOM 593 C C . ASP A 1 79 ? -3.932 -4.339 -4.291 1.00 94.50 79 ASP A C 1
ATOM 595 O O . ASP A 1 79 ? -4.068 -4.657 -5.476 1.00 94.50 79 ASP A O 1
ATOM 599 N N . LYS A 1 80 ? -3.744 -3.066 -3.922 1.00 96.31 80 LYS A N 1
ATOM 600 C CA . LYS A 1 80 ? -3.751 -1.966 -4.886 1.00 96.31 80 LYS A CA 1
ATOM 601 C C . LYS A 1 80 ? -2.532 -1.973 -5.804 1.00 96.31 80 LYS A C 1
ATOM 603 O O . LYS A 1 80 ? -2.675 -1.708 -7.001 1.00 96.31 80 LYS A O 1
ATOM 608 N N . ALA A 1 81 ? -1.355 -2.272 -5.264 1.00 95.88 81 ALA A N 1
ATOM 609 C CA . ALA A 1 81 ? -0.135 -2.415 -6.048 1.00 95.88 81 ALA A CA 1
ATOM 610 C C . ALA A 1 81 ? -0.253 -3.596 -7.025 1.00 95.88 81 ALA A C 1
ATOM 612 O O . ALA A 1 81 ? -0.033 -3.422 -8.226 1.00 95.88 81 ALA A O 1
ATOM 613 N N . ALA A 1 82 ? -0.723 -4.749 -6.542 1.00 95.56 82 ALA A N 1
ATOM 614 C CA . ALA A 1 82 ? -0.969 -5.933 -7.359 1.00 95.56 82 ALA A CA 1
ATOM 615 C C . ALA A 1 82 ? -2.003 -5.676 -8.471 1.00 95.56 82 ALA A C 1
ATOM 617 O O . ALA A 1 82 ? -1.803 -6.104 -9.607 1.00 95.56 82 ALA A O 1
ATOM 618 N N . GLU A 1 83 ? -3.079 -4.932 -8.188 1.00 96.31 83 GLU A N 1
ATOM 619 C CA . GLU A 1 83 ? -4.060 -4.515 -9.199 1.00 96.31 83 GLU A CA 1
ATOM 620 C C . GLU A 1 83 ? -3.411 -3.657 -10.299 1.00 96.31 83 GLU A C 1
ATOM 622 O O . GLU A 1 83 ? -3.714 -3.822 -11.483 1.00 96.31 83 GLU A O 1
ATOM 627 N N . GLY A 1 84 ? -2.525 -2.732 -9.920 1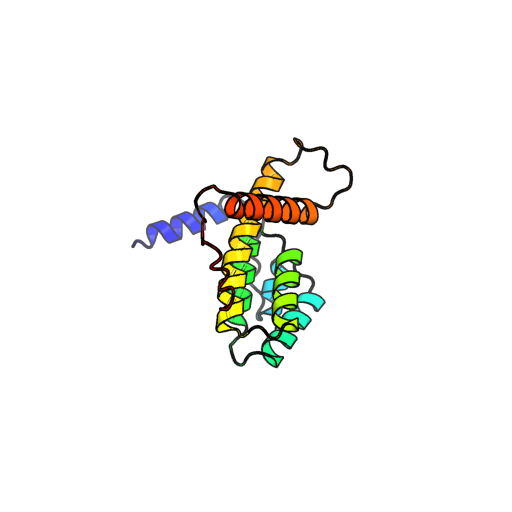.00 95.38 84 GLY A N 1
ATOM 628 C CA . GLY A 1 84 ? -1.800 -1.886 -10.866 1.00 95.38 84 GLY A CA 1
ATOM 629 C C . GLY A 1 84 ? -0.867 -2.679 -11.779 1.00 95.38 84 GLY A C 1
ATOM 630 O O . GLY A 1 84 ? -0.858 -2.441 -12.990 1.00 95.38 84 GLY A O 1
ATOM 631 N N . LEU A 1 85 ? -0.148 -3.651 -11.213 1.00 94.44 85 LEU A N 1
ATOM 632 C CA . LEU A 1 85 ? 0.715 -4.572 -11.957 1.00 94.44 85 LEU A CA 1
ATOM 633 C C . LEU A 1 85 ? -0.086 -5.463 -12.908 1.00 94.44 85 LEU A C 1
ATOM 635 O O . LEU A 1 85 ? 0.231 -5.529 -14.092 1.00 94.44 85 LEU A O 1
ATOM 639 N N . ALA A 1 86 ? -1.189 -6.053 -12.440 1.00 94.75 86 ALA A N 1
ATOM 640 C CA . ALA A 1 86 ? -2.072 -6.881 -13.267 1.00 94.75 86 ALA A CA 1
ATOM 641 C C . ALA A 1 86 ? -2.695 -6.109 -14.445 1.00 94.75 86 ALA A C 1
ATOM 643 O O . ALA A 1 86 ? -3.061 -6.695 -15.461 1.00 94.75 86 ALA A O 1
ATOM 644 N N . LYS A 1 87 ? -2.818 -4.783 -14.317 1.00 95.12 87 LYS A N 1
ATOM 645 C CA . LYS A 1 87 ? -3.280 -3.877 -15.380 1.00 95.12 87 LYS A CA 1
ATOM 646 C C . LYS A 1 87 ? -2.144 -3.330 -16.248 1.00 95.12 87 LYS A C 1
ATOM 648 O O . LYS A 1 87 ? -2.399 -2.454 -17.075 1.00 95.12 87 LYS A O 1
ATOM 653 N N . SER A 1 88 ? -0.915 -3.800 -16.036 1.00 94.00 88 SER A N 1
ATOM 654 C CA . SER A 1 88 ? 0.300 -3.354 -16.724 1.00 94.00 88 SER A CA 1
ATOM 655 C C . SER A 1 88 ? 0.450 -1.827 -16.713 1.00 94.00 88 SER A C 1
ATOM 657 O O . SER A 1 88 ? 0.820 -1.211 -17.716 1.00 94.00 88 SER A O 1
ATOM 659 N N . ILE A 1 89 ? 0.107 -1.182 -15.590 1.00 94.31 89 ILE A N 1
ATOM 660 C CA . ILE A 1 89 ? 0.255 0.270 -15.453 1.00 94.31 89 ILE A CA 1
ATOM 661 C C . ILE A 1 89 ? 1.755 0.593 -15.372 1.00 94.31 89 ILE A C 1
ATOM 663 O O . ILE A 1 89 ? 2.420 0.080 -14.473 1.00 94.31 89 ILE A O 1
ATOM 667 N N . PRO A 1 90 ? 2.288 1.481 -16.236 1.00 93.88 90 PRO A N 1
ATOM 668 C CA . PRO A 1 90 ? 3.702 1.850 -16.195 1.00 93.88 90 PRO A CA 1
ATOM 669 C C . PRO A 1 90 ? 4.117 2.423 -14.834 1.00 93.88 90 PRO A C 1
ATOM 671 O O . PRO A 1 90 ? 3.350 3.194 -14.245 1.00 93.88 90 PRO A O 1
ATOM 674 N N . SER A 1 91 ? 5.344 2.136 -14.383 1.00 93.62 91 SER A N 1
ATOM 675 C CA . SER A 1 91 ? 5.918 2.631 -13.113 1.00 93.62 91 SER A CA 1
ATOM 676 C C . SER A 1 91 ? 5.699 4.134 -12.904 1.00 93.62 91 SER A C 1
ATOM 678 O O . SER A 1 91 ? 5.189 4.554 -11.866 1.00 93.62 91 SER A O 1
ATOM 680 N N . SER A 1 92 ? 5.956 4.933 -13.945 1.00 94.00 92 SER A N 1
ATOM 681 C CA . SER A 1 92 ? 5.799 6.398 -13.960 1.00 94.00 92 SE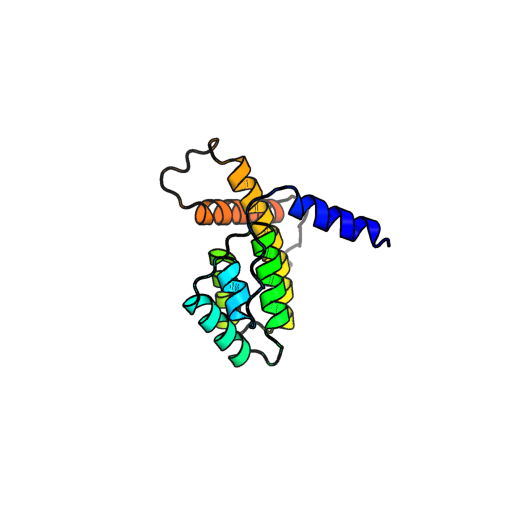R A CA 1
ATOM 682 C C . SER A 1 92 ? 4.389 6.900 -13.636 1.00 94.00 92 SER A C 1
ATOM 684 O O . SER A 1 92 ? 4.216 8.055 -13.248 1.00 94.00 92 SER A O 1
ATOM 686 N N . ARG A 1 93 ? 3.366 6.054 -13.798 1.00 95.06 93 ARG A N 1
ATOM 687 C CA . ARG A 1 93 ? 1.976 6.353 -13.424 1.00 95.06 93 ARG A CA 1
ATOM 688 C C . ARG A 1 93 ? 1.550 5.618 -12.162 1.00 95.06 93 ARG A C 1
ATOM 690 O O . ARG A 1 93 ? 0.759 6.164 -11.396 1.00 95.06 93 ARG A O 1
ATOM 697 N N . LEU A 1 94 ? 2.049 4.401 -11.959 1.00 95.19 94 LEU A N 1
ATOM 698 C CA . LEU A 1 94 ? 1.672 3.559 -10.833 1.00 95.19 94 LEU A CA 1
ATOM 699 C C . LEU A 1 94 ? 2.223 4.103 -9.510 1.00 95.19 94 LEU A C 1
ATOM 701 O O . LEU A 1 94 ? 1.444 4.274 -8.577 1.00 95.19 94 LEU A O 1
ATOM 705 N N . LEU A 1 95 ? 3.510 4.460 -9.439 1.00 95.38 95 LEU A N 1
ATOM 706 C CA . LEU A 1 95 ? 4.141 4.926 -8.194 1.00 95.38 95 LEU A CA 1
ATOM 707 C C . LEU A 1 95 ? 3.499 6.216 -7.655 1.00 95.38 95 LEU A C 1
ATOM 709 O O . LEU A 1 95 ? 3.081 6.228 -6.494 1.00 95.38 95 LEU A O 1
ATOM 713 N N . PRO A 1 96 ? 3.286 7.281 -8.460 1.00 95.81 96 PRO A N 1
ATOM 714 C CA . PRO A 1 96 ? 2.606 8.477 -7.961 1.00 95.81 96 PRO A CA 1
ATOM 715 C C . PRO A 1 96 ? 1.158 8.205 -7.536 1.00 95.81 96 PRO A C 1
ATOM 717 O O . PRO A 1 96 ? 0.664 8.812 -6.583 1.00 95.81 96 PRO A O 1
ATOM 720 N N . ALA A 1 97 ? 0.468 7.292 -8.230 1.00 95.38 97 ALA A N 1
ATOM 721 C CA . ALA A 1 97 ? -0.893 6.905 -7.881 1.00 95.38 97 ALA A CA 1
ATOM 722 C C . ALA A 1 97 ? -0.944 6.132 -6.556 1.00 95.38 97 ALA A C 1
ATOM 724 O O . ALA A 1 97 ? -1.803 6.436 -5.729 1.00 95.38 97 ALA A O 1
ATOM 725 N N . LEU A 1 98 ? -0.023 5.189 -6.335 1.00 96.19 98 LEU A N 1
ATOM 726 C CA . LEU A 1 98 ? 0.089 4.436 -5.084 1.00 96.19 98 LEU A CA 1
ATOM 727 C C . LEU A 1 98 ? 0.436 5.348 -3.912 1.00 96.19 98 LEU A C 1
ATOM 729 O O . LEU A 1 98 ? -0.215 5.246 -2.879 1.00 96.19 98 LEU A O 1
ATOM 733 N N . ARG A 1 99 ? 1.362 6.297 -4.089 1.00 96.31 99 ARG A N 1
ATOM 734 C CA . ARG A 1 99 ? 1.704 7.288 -3.057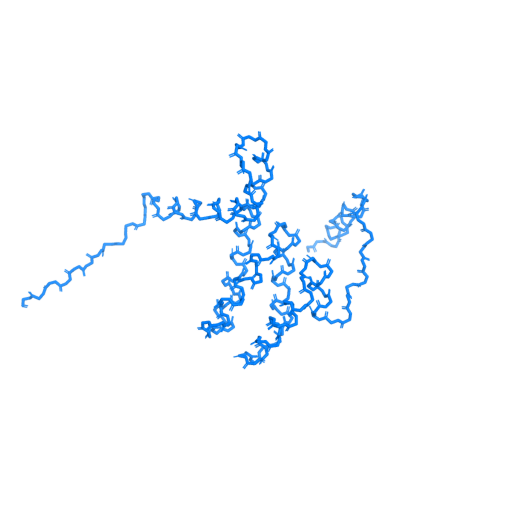 1.00 96.31 99 ARG A CA 1
ATOM 735 C C . ARG A 1 99 ? 0.477 8.080 -2.613 1.00 96.31 99 ARG A C 1
ATOM 737 O O . ARG A 1 99 ? 0.112 8.064 -1.440 1.00 96.31 99 ARG A O 1
ATOM 744 N N . LYS A 1 100 ? -0.217 8.706 -3.569 1.00 95.75 100 LYS A N 1
ATOM 745 C CA . LYS A 1 100 ? -1.432 9.484 -3.287 1.00 95.75 100 LYS A CA 1
ATOM 746 C C . LYS A 1 100 ? -2.523 8.620 -2.656 1.00 95.75 100 LYS A C 1
ATOM 748 O O . LYS A 1 100 ? -3.234 9.066 -1.759 1.00 95.75 100 LYS A O 1
ATOM 753 N N . TRP A 1 101 ? -2.699 7.401 -3.153 1.00 95.38 101 TRP A N 1
ATOM 754 C CA . TRP A 1 101 ? -3.712 6.496 -2.630 1.00 95.38 101 TRP A CA 1
ATOM 755 C C . TRP A 1 101 ? -3.383 6.039 -1.204 1.00 95.38 101 TRP A C 1
ATOM 757 O O . TRP A 1 101 ? -4.268 6.060 -0.353 1.00 95.38 101 TRP A O 1
ATOM 767 N N . GLY A 1 102 ? -2.119 5.725 -0.916 1.00 95.38 102 GLY A N 1
ATOM 768 C CA . GLY A 1 102 ? -1.643 5.361 0.416 1.00 95.38 102 GLY A CA 1
ATOM 769 C C . GLY A 1 102 ? -1.866 6.470 1.439 1.00 95.38 102 GLY A C 1
ATOM 770 O O . GLY A 1 102 ? -2.417 6.204 2.503 1.00 95.38 102 GLY A O 1
ATOM 771 N N . GLU A 1 103 ? -1.579 7.726 1.085 1.00 94.88 103 GLU A N 1
ATOM 772 C CA . GLU A 1 103 ? -1.916 8.890 1.921 1.00 94.88 103 GLU A CA 1
ATOM 773 C C . GLU A 1 103 ? -3.424 8.964 2.216 1.00 94.88 103 GLU A C 1
ATOM 775 O O . GLU A 1 103 ? -3.847 9.170 3.354 1.00 94.88 103 GLU A O 1
ATOM 780 N N . GLN A 1 104 ? -4.267 8.771 1.199 1.00 94.56 104 GLN A N 1
ATOM 781 C CA . GLN A 1 104 ? -5.721 8.825 1.364 1.00 94.56 104 GLN A CA 1
ATOM 782 C C . GLN A 1 104 ? -6.258 7.687 2.238 1.00 94.56 104 GLN A C 1
ATOM 784 O O . GLN A 1 104 ? -7.216 7.900 2.987 1.00 94.56 104 GLN A O 1
ATOM 789 N N . ILE A 1 105 ? -5.665 6.498 2.132 1.00 95.06 105 ILE A N 1
ATOM 790 C CA . ILE A 1 105 ? -6.019 5.328 2.936 1.00 95.06 105 ILE A CA 1
ATOM 791 C C . ILE A 1 105 ? -5.544 5.492 4.377 1.00 95.06 105 ILE A C 1
ATOM 793 O O . ILE A 1 105 ? -6.335 5.243 5.277 1.00 95.06 105 ILE A O 1
ATOM 797 N N . ALA A 1 106 ? -4.333 5.999 4.608 1.00 93.50 106 ALA A N 1
ATOM 798 C CA . ALA A 1 106 ? -3.831 6.331 5.941 1.00 93.50 106 ALA A CA 1
ATOM 799 C C . ALA A 1 106 ? -4.766 7.301 6.682 1.00 93.50 106 ALA A C 1
ATOM 801 O O . ALA A 1 106 ? -5.123 7.085 7.837 1.00 93.50 106 ALA A O 1
ATOM 802 N N . VAL A 1 107 ? -5.246 8.353 6.006 1.00 93.50 107 VAL A N 1
ATOM 803 C CA . VAL A 1 107 ? -6.217 9.272 6.625 1.00 93.50 107 VAL A CA 1
ATOM 804 C C . VAL A 1 107 ? -7.562 8.581 6.883 1.00 93.50 107 VAL A C 1
ATOM 806 O O . VAL A 1 107 ? -8.222 8.883 7.872 1.00 93.50 107 VAL A O 1
ATOM 809 N N . ALA A 1 108 ? -7.999 7.673 6.006 1.00 92.75 108 ALA A N 1
ATOM 810 C CA . ALA A 1 108 ? -9.217 6.898 6.243 1.00 92.75 108 ALA A CA 1
ATOM 811 C C . ALA A 1 108 ? -9.060 5.898 7.402 1.00 92.75 108 ALA A C 1
ATOM 813 O O . ALA A 1 108 ? -10.035 5.663 8.106 1.00 92.75 108 ALA A O 1
ATOM 814 N N . ALA A 1 109 ? -7.859 5.357 7.615 1.00 91.94 109 ALA A N 1
ATOM 815 C CA . ALA A 1 109 ? -7.530 4.479 8.733 1.00 91.94 109 ALA A CA 1
ATOM 816 C C . ALA A 1 109 ? -7.581 5.220 10.067 1.00 91.94 109 ALA A C 1
ATOM 818 O O . ALA A 1 109 ? -8.318 4.804 10.951 1.00 91.94 109 ALA A O 1
ATOM 819 N N . LYS A 1 110 ? -6.936 6.389 10.151 1.00 91.25 110 LYS A N 1
ATOM 820 C CA . LYS A 1 110 ? -7.028 7.279 11.321 1.00 91.25 110 LYS A CA 1
ATOM 821 C C . LYS A 1 110 ? -8.469 7.619 11.677 1.00 91.25 110 LYS A C 1
ATOM 823 O O . LYS A 1 110 ? -8.866 7.523 12.828 1.00 91.25 110 LYS A O 1
ATOM 828 N N . LEU A 1 111 ? -9.271 7.961 10.669 1.00 89.88 111 LEU A N 1
ATOM 829 C CA . LEU A 1 111 ? -10.688 8.231 10.881 1.00 89.88 111 LEU A CA 1
ATOM 830 C C . LEU A 1 111 ? -11.448 6.975 11.334 1.00 89.88 111 LEU A C 1
ATOM 832 O O . LEU A 1 111 ? -12.357 7.085 12.139 1.00 89.88 111 LEU A O 1
ATOM 836 N N . ALA A 1 112 ? -11.115 5.788 10.823 1.00 88.56 112 ALA A N 1
ATOM 837 C CA . ALA A 1 112 ? -11.749 4.548 11.267 1.00 88.56 112 ALA A CA 1
ATOM 838 C C . ALA A 1 112 ? -11.437 4.241 12.741 1.00 88.56 112 ALA A C 1
ATOM 840 O O . ALA A 1 112 ? -12.346 3.840 13.458 1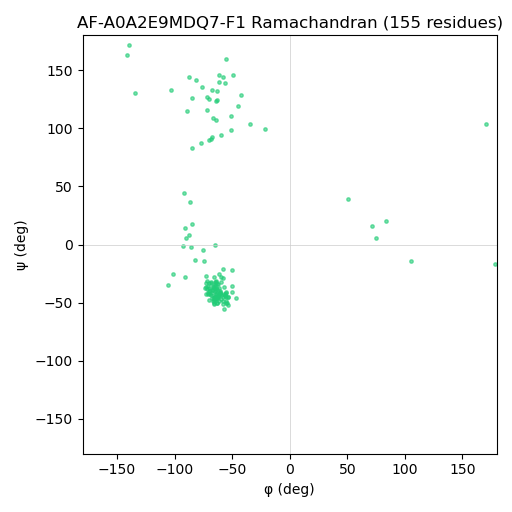.00 88.56 112 ALA A O 1
ATOM 841 N N . GLU A 1 113 ? -10.196 4.475 13.179 1.00 87.31 113 GLU A N 1
ATOM 842 C CA . GLU A 1 113 ? -9.770 4.346 14.581 1.00 87.31 113 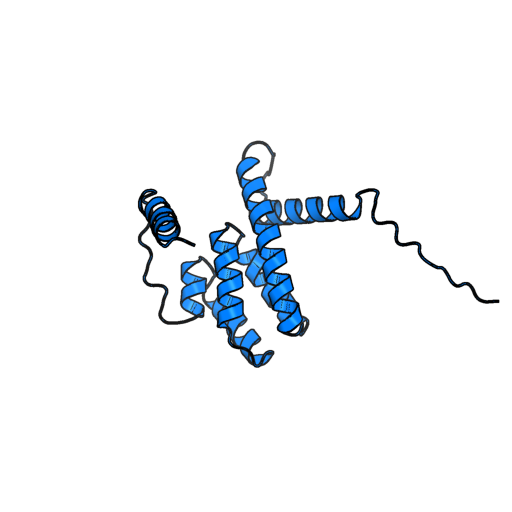GLU A CA 1
ATOM 843 C C . GLU A 1 113 ? -10.470 5.371 15.488 1.00 87.31 113 GLU A C 1
ATOM 845 O O . GLU A 1 113 ? -10.985 5.013 16.539 1.00 87.31 113 GLU A O 1
ATOM 850 N N . GLU A 1 114 ? -10.560 6.642 15.076 1.00 87.31 114 GLU A N 1
ATOM 851 C CA . GLU A 1 114 ? -11.279 7.685 15.836 1.00 87.31 114 GLU A CA 1
ATOM 852 C C . GLU A 1 114 ? -12.764 7.356 16.028 1.00 87.31 114 GLU A C 1
ATOM 854 O O . GLU A 1 114 ? -13.370 7.721 17.031 1.00 87.31 114 GLU A O 1
ATOM 859 N N . LEU A 1 115 ? -13.343 6.672 15.046 1.00 82.81 115 LEU A N 1
ATOM 860 C CA . LEU A 1 115 ? -14.745 6.285 15.013 1.00 82.81 115 LEU A CA 1
ATOM 861 C C . LEU A 1 115 ? -14.986 4.879 15.596 1.00 82.81 115 LEU A C 1
ATOM 863 O O . LEU A 1 115 ? -16.133 4.413 15.640 1.00 82.81 115 LEU A O 1
ATOM 867 N N . GLU A 1 116 ? -13.926 4.193 16.031 1.00 74.81 116 GLU A N 1
ATOM 868 C CA . GLU A 1 116 ? -13.989 2.862 16.624 1.00 74.81 116 GLU A CA 1
ATOM 869 C C . GLU A 1 116 ? -14.731 2.940 17.969 1.00 74.81 116 GLU A C 1
ATOM 871 O O . GLU A 1 116 ? -14.255 3.509 18.948 1.00 74.81 116 GLU A O 1
ATOM 876 N N . GLY A 1 117 ? -15.954 2.402 18.000 1.00 67.44 117 GLY A N 1
ATOM 877 C CA . GLY A 1 117 ? -16.870 2.480 19.145 1.00 67.44 117 GLY A CA 1
ATOM 878 C C . GLY A 1 117 ? -18.039 3.457 18.973 1.00 67.44 117 GLY A C 1
ATOM 879 O O . GLY A 1 117 ? -19.016 3.356 19.713 1.00 67.44 117 GLY A O 1
ATOM 880 N N . GLU A 1 118 ? -17.995 4.348 17.977 1.00 71.69 118 GLU A N 1
ATOM 881 C CA . GLU A 1 118 ? -19.128 5.220 17.618 1.00 71.69 118 GLU A CA 1
ATOM 882 C C . GLU A 1 118 ? -20.043 4.589 16.563 1.00 71.69 118 GLU A C 1
ATOM 884 O O . GLU A 1 118 ? -21.242 4.874 16.510 1.00 71.69 118 GLU A O 1
ATOM 889 N N . PHE A 1 119 ? -19.485 3.714 15.726 1.00 64.25 119 PHE A N 1
ATOM 890 C CA . PHE A 1 119 ? -20.233 2.989 1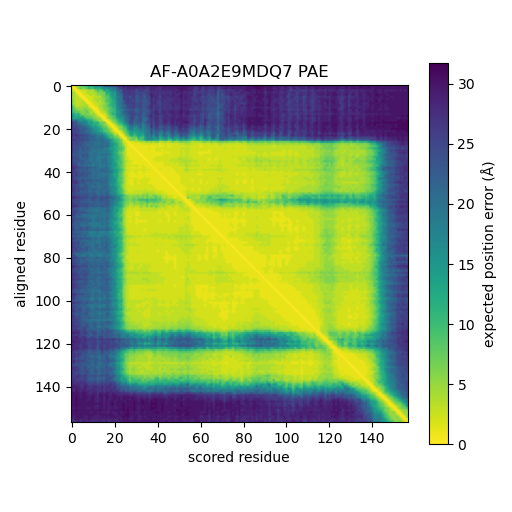4.708 1.00 64.25 119 PHE A CA 1
ATOM 891 C C . PHE A 1 119 ? -20.478 1.554 15.139 1.00 64.25 119 PHE A C 1
ATOM 893 O O . PHE A 1 119 ? -19.553 0.834 15.520 1.00 64.25 119 PHE A O 1
ATOM 900 N N . ASP A 1 120 ? -21.727 1.122 14.980 1.00 64.19 120 ASP A N 1
ATOM 901 C CA . ASP A 1 120 ? -22.059 -0.292 14.967 1.00 64.19 120 ASP A CA 1
ATOM 902 C C . ASP A 1 120 ? -21.450 -0.918 13.706 1.00 64.19 120 ASP A C 1
ATOM 904 O O . ASP A 1 120 ? -21.985 -0.841 12.597 1.00 64.19 120 ASP A O 1
ATOM 908 N N . THR A 1 121 ? -20.238 -1.437 13.869 1.00 66.00 121 THR A N 1
ATOM 909 C CA . THR A 1 121 ? -19.481 -2.102 12.810 1.00 66.00 121 THR A CA 1
ATOM 910 C C . THR A 1 121 ? -19.752 -3.601 12.790 1.00 66.00 121 THR A C 1
ATOM 912 O O . THR A 1 121 ? -18.989 -4.300 12.135 1.00 66.00 121 THR A O 1
ATOM 915 N N . GLU A 1 122 ? -20.801 -4.092 13.474 1.00 65.62 122 GLU A N 1
ATOM 916 C CA . GLU A 1 122 ? -21.139 -5.507 13.701 1.00 65.62 122 GLU A CA 1
ATOM 917 C C . GLU A 1 122 ? -20.506 -6.481 12.682 1.00 65.62 122 GLU A C 1
ATOM 919 O O . GLU A 1 122 ? -20.951 -6.645 11.543 1.00 65.62 122 GLU A O 1
ATOM 924 N N . GLY A 1 123 ? -19.402 -7.112 13.100 1.00 72.69 123 GLY A N 1
ATOM 925 C CA . GLY A 1 123 ? -18.701 -8.158 12.346 1.00 72.69 123 GLY A CA 1
ATOM 926 C C . GLY A 1 123 ? -17.869 -7.702 11.139 1.00 72.69 123 GLY A C 1
ATOM 927 O O . GLY A 1 123 ? -17.351 -8.552 10.413 1.00 72.69 123 GLY A O 1
ATOM 928 N N . MET A 1 124 ? -17.714 -6.401 10.893 1.00 82.31 124 MET A N 1
ATOM 929 C CA . MET A 1 124 ? -16.943 -5.877 9.768 1.00 82.31 124 MET A CA 1
ATOM 930 C C . MET A 1 124 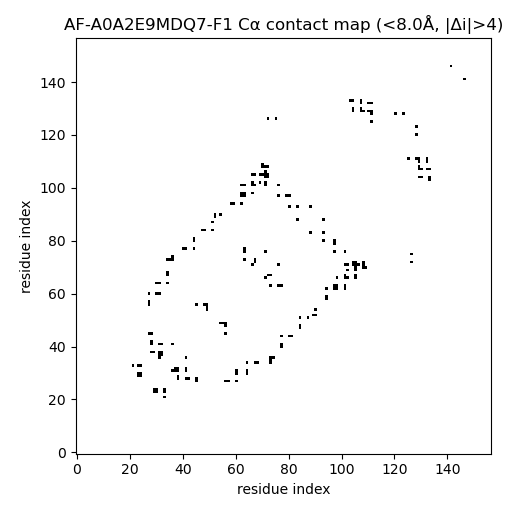? -15.450 -5.773 10.105 1.00 82.31 124 MET A C 1
ATOM 932 O O . MET A 1 124 ? -15.082 -5.082 11.053 1.00 82.31 124 MET A O 1
ATOM 936 N N . PRO A 1 125 ? -14.556 -6.373 9.296 1.00 86.25 125 PRO A N 1
ATOM 937 C CA . PRO A 1 125 ? -13.121 -6.182 9.467 1.00 86.25 125 PRO A CA 1
ATOM 938 C C . PRO A 1 125 ? -12.732 -4.708 9.298 1.00 86.25 125 PRO A C 1
ATOM 940 O O . PRO A 1 125 ? -13.193 -4.058 8.356 1.00 86.25 125 PRO A O 1
ATOM 943 N N . MET A 1 126 ? -11.812 -4.208 10.128 1.00 84.69 126 MET A N 1
ATOM 944 C CA . MET A 1 126 ? -11.339 -2.813 10.096 1.00 84.69 126 MET A CA 1
ATOM 945 C C . MET A 1 126 ? -10.920 -2.358 8.686 1.00 84.69 126 MET A C 1
ATOM 947 O O . MET A 1 126 ? -11.307 -1.288 8.227 1.00 84.69 126 MET A O 1
ATOM 951 N N . GLN A 1 127 ? -10.234 -3.210 7.918 1.00 86.62 127 GLN A N 1
ATOM 952 C CA . GLN A 1 127 ? -9.851 -2.910 6.529 1.00 86.62 127 GLN A CA 1
ATOM 953 C C . GLN A 1 127 ? -11.051 -2.568 5.626 1.00 86.62 127 GLN A C 1
ATOM 955 O O . GLN A 1 127 ? -10.960 -1.690 4.767 1.00 86.62 127 GLN A O 1
ATOM 960 N N . SER A 1 128 ? -12.198 -3.223 5.833 1.00 88.19 128 SER A N 1
ATOM 961 C CA . SER A 1 128 ? -13.427 -2.927 5.089 1.00 88.19 128 SER A CA 1
ATOM 962 C C . SER A 1 128 ? -14.025 -1.578 5.491 1.00 88.19 128 SER A C 1
ATOM 964 O O . SER A 1 128 ? -14.529 -0.859 4.624 1.00 88.19 128 SER A O 1
ATOM 966 N N . VAL A 1 129 ? -13.933 -1.205 6.772 1.00 88.94 129 VAL A N 1
ATOM 967 C CA . VAL A 1 129 ? -14.339 0.120 7.265 1.00 88.94 129 VAL A CA 1
ATOM 968 C C . VAL A 1 129 ? -13.471 1.203 6.625 1.00 88.94 129 VAL A C 1
ATOM 970 O O . VAL A 1 129 ? -14.005 2.128 6.009 1.00 88.94 129 VAL A O 1
ATOM 973 N N . VAL A 1 130 ? -12.144 1.040 6.666 1.00 91.25 130 VAL A N 1
ATOM 974 C CA . VAL A 1 130 ? -11.178 1.962 6.042 1.00 91.25 130 VAL A CA 1
ATOM 975 C C . VAL A 1 130 ? -11.469 2.148 4.554 1.00 91.25 130 VAL A C 1
ATOM 977 O O . VAL A 1 130 ? -11.572 3.282 4.075 1.00 91.25 130 VAL A O 1
ATOM 980 N N . LEU A 1 131 ? -11.664 1.050 3.817 1.00 90.31 131 LEU A N 1
ATOM 981 C CA . LEU A 1 131 ? -11.965 1.110 2.388 1.00 90.31 131 LEU A CA 1
ATOM 982 C C . LEU A 1 131 ? -13.281 1.853 2.114 1.00 90.31 131 LEU A C 1
ATOM 984 O O . LEU A 1 131 ? -13.337 2.698 1.218 1.00 90.31 131 LEU A O 1
ATOM 988 N N . ARG A 1 132 ? -14.338 1.592 2.892 1.00 89.50 132 A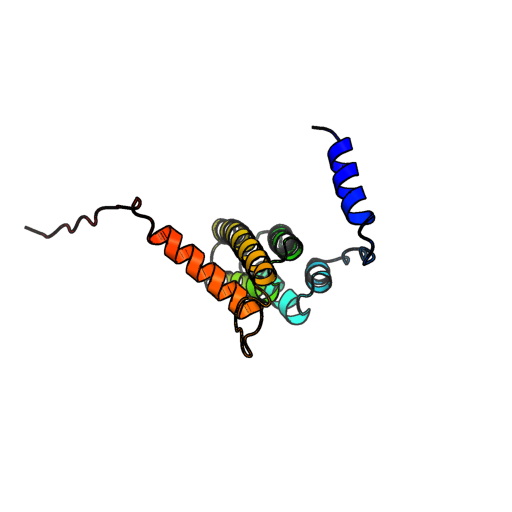RG A N 1
ATOM 989 C CA . ARG A 1 132 ? -15.625 2.294 2.749 1.00 89.50 132 ARG A CA 1
ATOM 990 C C . ARG A 1 132 ? -15.498 3.784 3.050 1.00 89.50 132 ARG A C 1
ATOM 992 O O . ARG A 1 132 ? -15.991 4.592 2.265 1.00 89.50 132 ARG A O 1
ATOM 999 N N . LEU A 1 133 ? -14.816 4.159 4.132 1.00 89.00 133 LEU A N 1
ATOM 1000 C CA . LEU A 1 133 ? -14.575 5.564 4.476 1.00 89.00 133 LEU A CA 1
ATOM 1001 C C . LEU A 1 133 ? -13.786 6.278 3.378 1.00 89.00 133 LEU A C 1
ATOM 1003 O O . LEU A 1 133 ? -14.147 7.387 2.979 1.00 89.00 133 LEU A O 1
ATOM 1007 N N . HIS A 1 134 ? -12.756 5.631 2.832 1.00 90.62 134 HIS A N 1
ATOM 1008 C CA . HIS A 1 134 ? -12.014 6.153 1.691 1.00 90.62 134 HIS A CA 1
ATOM 1009 C C . HIS A 1 134 ? -12.925 6.402 0.475 1.00 90.62 134 HIS A C 1
ATOM 1011 O O . HIS A 1 134 ? -12.906 7.496 -0.097 1.00 90.62 134 HIS A O 1
ATOM 1017 N N . LEU A 1 135 ? -13.761 5.425 0.106 1.00 89.62 135 LEU A N 1
ATOM 1018 C CA . LEU A 1 135 ? -14.684 5.543 -1.029 1.00 89.62 135 LEU A CA 1
ATOM 1019 C C . LEU A 1 135 ? -15.731 6.650 -0.823 1.00 89.62 135 LEU A C 1
ATOM 1021 O O . LEU A 1 135 ? -15.973 7.430 -1.744 1.00 89.62 135 LEU A O 1
ATOM 1025 N N . LEU A 1 136 ? -16.295 6.773 0.381 1.00 87.81 136 LEU A N 1
ATOM 1026 C CA . LEU A 1 136 ? -17.250 7.834 0.727 1.00 87.81 136 LEU A CA 1
ATOM 1027 C C . LEU A 1 136 ? -16.618 9.228 0.670 1.00 87.81 136 LEU A C 1
ATOM 1029 O O . LEU A 1 136 ? -17.243 10.191 0.223 1.00 87.81 136 LEU A O 1
ATOM 1033 N N . ARG A 1 137 ? -15.369 9.366 1.122 1.00 86.44 137 ARG A N 1
ATOM 1034 C CA . ARG A 1 137 ? -14.648 10.643 1.028 1.00 86.44 137 ARG A CA 1
ATOM 1035 C C . ARG A 1 137 ? -14.361 11.007 -0.418 1.00 86.44 137 ARG A C 1
ATOM 1037 O O . ARG A 1 137 ? -14.490 12.173 -0.778 1.00 86.44 137 ARG A O 1
ATOM 1044 N N . ARG A 1 138 ? -14.014 10.022 -1.246 1.00 84.75 138 ARG A N 1
ATOM 1045 C CA . ARG A 1 138 ? -13.794 10.229 -2.676 1.00 84.75 138 ARG A CA 1
ATOM 1046 C C . ARG A 1 138 ? -15.072 10.685 -3.388 1.00 84.75 138 ARG A C 1
ATOM 1048 O O . ARG A 1 138 ? -15.013 11.674 -4.107 1.00 84.75 138 ARG A O 1
ATOM 1055 N N . SER A 1 139 ? -16.217 10.047 -3.131 1.00 79.94 139 SER A N 1
ATOM 1056 C CA . SER A 1 139 ? -17.482 10.442 -3.769 1.00 79.94 139 SER A CA 1
ATOM 1057 C C . SER A 1 139 ? -17.919 11.859 -3.379 1.00 79.94 139 SER A C 1
ATOM 1059 O O . SER A 1 139 ? -18.352 12.621 -4.231 1.00 79.94 139 SER A O 1
ATOM 1061 N N . ARG A 1 140 ? -17.717 12.270 -2.118 1.00 73.69 140 ARG A N 1
ATOM 1062 C CA . ARG A 1 140 ? -18.022 13.644 -1.666 1.00 73.69 140 ARG A CA 1
ATOM 1063 C C . ARG A 1 140 ? -17.145 14.718 -2.313 1.00 73.69 140 ARG A C 1
ATOM 1065 O O . ARG A 1 140 ? -17.573 15.862 -2.416 1.00 73.69 140 ARG A O 1
ATOM 1072 N N . VAL A 1 141 ? -15.918 14.372 -2.705 1.00 63.78 141 VAL A N 1
ATOM 1073 C CA . VAL A 1 141 ? -15.037 15.280 -3.456 1.00 63.78 141 VAL A CA 1
ATOM 1074 C C . VAL A 1 141 ? -15.512 15.413 -4.904 1.00 63.78 141 VAL A C 1
ATOM 1076 O O . VAL A 1 141 ? -15.472 16.516 -5.446 1.00 63.78 141 VAL A O 1
ATOM 1079 N N . ASP A 1 142 ? -16.006 14.327 -5.501 1.00 58.53 142 ASP A N 1
ATOM 1080 C CA . ASP A 1 142 ? -16.550 14.333 -6.863 1.00 58.53 142 ASP A CA 1
ATOM 1081 C C . ASP A 1 142 ? -17.916 15.057 -6.940 1.00 58.53 142 ASP A C 1
ATOM 1083 O O . ASP A 1 142 ? -18.191 15.731 -7.934 1.00 58.53 142 ASP A O 1
ATOM 1087 N N . ASP A 1 143 ? -18.715 15.008 -5.865 1.00 51.09 143 ASP A N 1
ATOM 1088 C CA . ASP A 1 143 ? -20.030 15.665 -5.737 1.00 51.09 143 ASP A CA 1
ATOM 1089 C C . ASP A 1 143 ? -19.972 17.131 -5.255 1.00 51.09 143 ASP A C 1
ATOM 1091 O O . ASP A 1 143 ? -21.007 17.793 -5.131 1.00 51.09 143 ASP A O 1
ATOM 1095 N N . ALA A 1 144 ? -18.785 17.675 -4.962 1.00 43.91 144 ALA A N 1
ATOM 1096 C CA . ALA A 1 144 ? -18.660 19.068 -4.545 1.00 43.91 144 ALA A CA 1
ATOM 1097 C C . ALA A 1 144 ? -19.094 20.008 -5.696 1.00 43.91 144 ALA A C 1
ATOM 1099 O O . ALA A 1 144 ? -18.524 19.937 -6.791 1.00 43.91 144 ALA A O 1
ATOM 1100 N N . PRO A 1 145 ? -20.074 20.914 -5.485 1.00 42.38 145 PRO A N 1
ATOM 1101 C CA . PRO A 1 145 ? -20.583 21.803 -6.527 1.00 42.38 145 PRO A CA 1
ATOM 1102 C C . PRO A 1 145 ? -19.505 22.825 -6.918 1.00 42.38 145 PRO A C 1
ATOM 1104 O O . PRO A 1 145 ? -19.364 23.888 -6.319 1.00 42.38 145 PRO A O 1
ATOM 1107 N N . GLY A 1 146 ? -18.714 22.456 -7.923 1.00 49.12 146 GLY A N 1
ATOM 1108 C CA . GLY A 1 146 ? -17.582 23.225 -8.441 1.00 49.12 146 GLY A CA 1
ATOM 1109 C C . GLY A 1 146 ? -16.831 22.534 -9.587 1.00 49.12 146 GLY A C 1
ATOM 1110 O O . GLY A 1 146 ? -16.135 23.207 -10.343 1.00 49.12 146 GLY A O 1
ATOM 1111 N N . SER A 1 147 ? -17.010 21.224 -9.791 1.00 43.09 147 SER A N 1
ATOM 1112 C CA . SER A 1 147 ? -16.422 20.456 -10.901 1.00 43.09 147 SER A CA 1
ATOM 1113 C C . SER A 1 147 ? -17.336 20.392 -12.139 1.00 43.09 147 SER A C 1
ATOM 1115 O O . SER A 1 147 ? -17.487 19.361 -12.792 1.00 43.09 147 SER A O 1
ATOM 1117 N N . SER A 1 148 ? -17.941 21.516 -12.524 1.00 41.47 148 SER A N 1
ATOM 1118 C CA . SER A 1 148 ? -18.668 21.619 -13.794 1.00 41.47 148 SER A CA 1
ATOM 1119 C C . SER A 1 148 ? -17.690 21.599 -14.976 1.00 41.47 148 SER A C 1
ATOM 1121 O O . SER A 1 148 ? -17.251 22.649 -15.441 1.00 41.47 148 SER A O 1
ATOM 1123 N N . SER A 1 149 ? -17.371 20.419 -15.513 1.00 39.69 149 SER A N 1
ATOM 1124 C CA . SER A 1 149 ? -16.958 20.307 -16.918 1.00 39.69 149 SER A CA 1
ATOM 1125 C C . SER A 1 149 ? -18.205 20.094 -17.779 1.00 39.69 149 SER A C 1
ATOM 1127 O O . SER A 1 149 ? -18.870 19.068 -17.641 1.00 39.69 149 SER A O 1
ATOM 1129 N N . PRO A 1 150 ? -18.566 21.038 -18.666 1.00 44.62 150 PRO A N 1
ATOM 1130 C CA . PRO A 1 150 ? -19.729 20.876 -19.518 1.00 44.62 150 PRO A CA 1
ATOM 1131 C C . PRO A 1 150 ? -19.441 19.827 -20.594 1.00 44.62 150 PRO A C 1
ATOM 1133 O O . PRO A 1 150 ? -18.610 20.027 -21.483 1.00 44.62 150 PRO A O 1
ATOM 1136 N N . SER A 1 151 ? -20.192 18.729 -20.540 1.00 44.03 151 SER A N 1
ATOM 1137 C CA . SER A 1 151 ? -20.380 17.784 -21.637 1.00 44.03 151 SER A CA 1
ATOM 1138 C C . SER A 1 151 ? -20.779 18.532 -22.911 1.00 44.03 151 SER A C 1
ATOM 1140 O O . SER A 1 151 ? -21.947 18.861 -23.121 1.00 44.03 151 SER A O 1
ATOM 1142 N N . ARG A 1 152 ? -19.821 18.798 -23.807 1.00 45.88 152 ARG A N 1
ATOM 1143 C CA . ARG A 1 152 ? -20.135 19.199 -25.183 1.00 45.88 152 ARG A CA 1
ATOM 1144 C C . ARG A 1 152 ? -20.542 17.966 -25.970 1.00 45.88 152 ARG A C 1
ATOM 1146 O O . ARG A 1 152 ? -19.747 17.323 -26.649 1.00 45.88 152 ARG A O 1
ATOM 1153 N N . HIS A 1 153 ? -21.833 17.689 -25.880 1.00 47.88 153 HIS A N 1
ATOM 1154 C CA . HIS A 1 153 ? -22.581 16.896 -26.833 1.00 47.88 153 HIS A CA 1
ATOM 1155 C C . HIS A 1 153 ? -22.488 17.585 -28.207 1.00 47.88 153 HIS A C 1
ATOM 1157 O O . HIS A 1 153 ? -23.218 18.530 -28.502 1.00 47.88 153 HIS A O 1
ATOM 1163 N N . ARG A 1 154 ? -21.528 17.174 -29.045 1.00 46.44 154 ARG A N 1
ATOM 1164 C CA . ARG A 1 154 ? -21.460 17.614 -30.445 1.00 46.44 154 ARG A CA 1
ATOM 1165 C C . ARG A 1 154 ? -22.366 16.701 -31.267 1.00 46.44 154 ARG A C 1
ATOM 1167 O O . ARG A 1 154 ? -21.928 15.707 -31.840 1.00 46.44 154 ARG A O 1
ATOM 1174 N N . MET A 1 155 ? -23.653 17.033 -31.268 1.00 47.31 155 MET A N 1
ATOM 1175 C CA . MET A 1 155 ? -24.624 16.461 -32.192 1.00 47.31 155 MET A CA 1
ATOM 1176 C C . MET A 1 155 ? -24.360 17.034 -33.589 1.00 47.31 155 MET A C 1
ATOM 1178 O O . MET A 1 155 ? -24.240 18.245 -33.772 1.00 47.31 155 MET A O 1
ATOM 1182 N N . ARG A 1 156 ? -24.214 16.122 -34.550 1.00 48.62 156 ARG A N 1
ATOM 1183 C CA . ARG A 1 156 ? -24.050 16.377 -35.981 1.00 48.62 156 ARG A CA 1
ATOM 1184 C C . ARG A 1 156 ? -25.213 17.207 -36.535 1.00 48.62 156 ARG A C 1
ATOM 1186 O O . ARG A 1 156 ? -26.368 16.896 -36.248 1.00 48.62 156 ARG A O 1
ATOM 1193 N N . ARG A 1 157 ? -24.897 18.161 -37.407 1.00 63.19 157 ARG A N 1
ATOM 1194 C CA . ARG A 1 157 ? -25.683 18.475 -38.604 1.00 63.19 157 ARG A CA 1
ATOM 1195 C C . ARG A 1 157 ? -24.718 18.688 -39.754 1.00 63.19 157 ARG A C 1
ATOM 1197 O O . ARG A 1 157 ? -23.655 19.292 -39.490 1.00 63.19 157 ARG A O 1
#